Protein AF-W4V735-F1 (afdb_monomer)

Organism: NCBI:txid1294263

Mean predicted aligned error: 8.83 Å

InterPro domains:
  IPR001712 Type III secretion system FHIPEP [PF00771] (1-129)
  IPR001712 Type III secretion system FHIPEP [PTHR30161] (1-129)
  IPR042193 FHIPEP, domain 3 [G3DSA:1.10.8.540] (41-129)
  IPR042194 FHIPEP, domain 1 [G3DSA:3.40.30.60] (1-40)

Structure (mmCIF, N/CA/C/O backbone):
data_AF-W4V735-F1
#
_entry.id   AF-W4V735-F1
#
loop_
_atom_site.group_PDB
_atom_site.id
_atom_site.type_symbol
_atom_site.label_atom_id
_atom_site.label_alt_id
_atom_site.label_comp_id
_atom_site.label_asym_id
_atom_site.label_entity_id
_atom_site.label_seq_id
_atom_site.pdbx_PDB_ins_code
_atom_site.Cartn_x
_atom_site.Cartn_y
_atom_site.Cartn_z
_atom_site.occupancy
_atom_site.B_iso_or_equiv
_atom_site.auth_seq_id
_atom_site.auth_comp_id
_atom_site.auth_asym_id
_atom_site.auth_atom_id
_atom_site.pdbx_PDB_model_num
ATOM 1 N N . MET A 1 1 ? 13.446 -6.698 -31.105 1.00 80.00 1 MET A N 1
ATOM 2 C CA . MET A 1 1 ? 14.603 -7.105 -31.932 1.00 80.00 1 MET A CA 1
ATOM 3 C C . MET A 1 1 ? 15.726 -6.134 -31.625 1.00 80.00 1 MET A C 1
ATOM 5 O O . MET A 1 1 ? 15.457 -4.941 -31.626 1.00 80.00 1 MET A O 1
ATOM 9 N N . TRP A 1 2 ? 16.923 -6.617 -31.297 1.00 85.75 2 TRP A N 1
ATOM 10 C CA . TRP A 1 2 ? 18.079 -5.736 -31.121 1.00 85.75 2 TRP A CA 1
ATOM 11 C C . TRP A 1 2 ? 18.584 -5.306 -32.495 1.00 85.75 2 TRP A C 1
ATOM 13 O O . TRP A 1 2 ? 18.748 -6.149 -33.375 1.00 85.75 2 TRP A O 1
ATOM 23 N N . ILE A 1 3 ? 18.783 -4.005 -32.671 1.00 86.00 3 ILE A N 1
ATOM 24 C CA . ILE A 1 3 ? 19.298 -3.403 -33.900 1.00 86.00 3 ILE A CA 1
ATOM 25 C C . ILE A 1 3 ? 20.571 -2.633 -33.567 1.00 86.00 3 ILE A C 1
ATOM 27 O O . ILE A 1 3 ? 20.740 -2.169 -32.437 1.00 86.00 3 ILE A O 1
ATOM 31 N N . THR A 1 4 ? 21.477 -2.512 -34.530 1.00 86.94 4 THR A N 1
ATOM 32 C CA . THR A 1 4 ? 22.657 -1.659 -34.355 1.00 86.94 4 THR A CA 1
ATOM 33 C C . THR A 1 4 ? 22.263 -0.187 -34.459 1.00 86.94 4 THR A C 1
ATOM 35 O O . THR A 1 4 ? 21.224 0.155 -35.022 1.00 86.94 4 THR A O 1
ATOM 38 N N . GLU A 1 5 ? 23.101 0.710 -33.943 1.00 82.94 5 GLU A N 1
ATOM 39 C CA . GLU A 1 5 ? 22.835 2.154 -33.985 1.00 82.94 5 GLU A CA 1
ATOM 40 C C . GLU A 1 5 ? 22.651 2.668 -35.424 1.00 82.94 5 GLU A C 1
ATOM 42 O O . GLU A 1 5 ? 21.720 3.417 -35.702 1.00 82.94 5 GLU A O 1
ATOM 47 N N . ALA A 1 6 ? 23.430 2.139 -36.373 1.00 89.25 6 ALA A N 1
ATOM 48 C CA . ALA A 1 6 ? 23.308 2.439 -37.803 1.00 89.25 6 ALA A CA 1
ATOM 49 C C . ALA A 1 6 ? 21.961 2.016 -38.431 1.00 89.25 6 ALA A C 1
ATOM 51 O O . ALA A 1 6 ? 21.631 2.436 -39.537 1.00 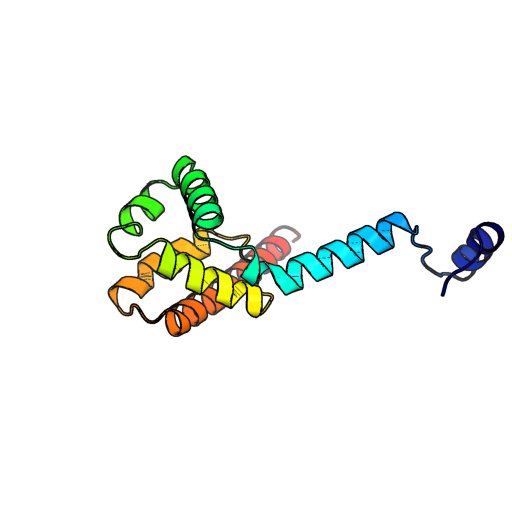89.25 6 ALA A O 1
ATOM 52 N N . GLN A 1 7 ? 21.189 1.155 -37.763 1.00 88.00 7 GLN A N 1
ATOM 53 C CA . GLN A 1 7 ? 19.877 0.695 -38.223 1.00 88.00 7 GLN A CA 1
ATOM 54 C C . GLN A 1 7 ? 18.718 1.492 -37.605 1.00 88.00 7 GLN A C 1
ATOM 56 O O . GLN A 1 7 ? 17.576 1.287 -38.023 1.00 88.00 7 GLN A O 1
ATOM 61 N N . ARG A 1 8 ? 18.992 2.393 -36.647 1.00 84.31 8 ARG A N 1
ATOM 62 C CA . ARG A 1 8 ? 17.981 3.189 -35.935 1.00 84.31 8 ARG A CA 1
ATOM 63 C C . ARG A 1 8 ? 17.139 4.027 -36.893 1.00 84.31 8 ARG A C 1
ATOM 65 O O . ARG A 1 8 ? 15.931 3.825 -36.940 1.00 84.31 8 ARG A O 1
ATOM 72 N N . ASP A 1 9 ? 17.768 4.873 -37.707 1.00 87.50 9 ASP A N 1
ATOM 73 C CA . ASP A 1 9 ? 17.062 5.794 -38.615 1.00 87.50 9 ASP A CA 1
ATOM 74 C C . ASP A 1 9 ? 16.158 5.039 -39.597 1.00 87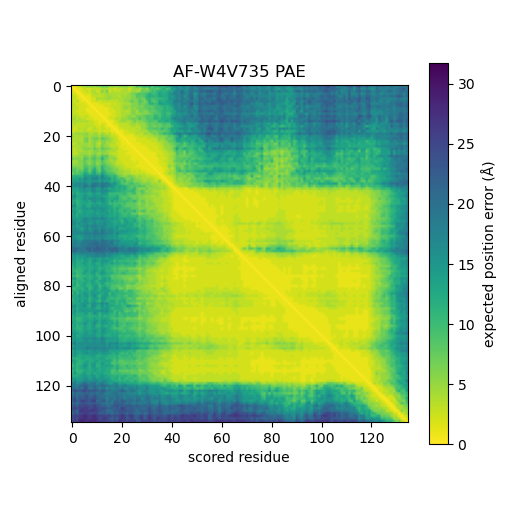.50 9 ASP A C 1
ATOM 76 O O . ASP A 1 9 ? 15.018 5.422 -39.855 1.00 87.50 9 ASP A O 1
ATOM 80 N N . LYS A 1 10 ? 16.641 3.895 -40.101 1.00 89.44 10 LYS A N 1
ATOM 81 C CA . LYS A 1 10 ? 15.861 3.021 -40.983 1.00 89.44 10 LYS A CA 1
ATOM 82 C C . LYS A 1 10 ? 14.667 2.400 -40.257 1.00 89.44 10 LYS A C 1
ATOM 84 O O . LYS A 1 10 ? 13.603 2.270 -40.854 1.00 89.44 10 LYS A O 1
ATOM 89 N N . ALA A 1 11 ? 14.830 1.992 -38.999 1.00 86.12 11 ALA A N 1
ATOM 90 C CA . ALA A 1 11 ? 13.742 1.437 -38.201 1.00 86.12 11 ALA A CA 1
ATOM 91 C C . ALA A 1 11 ? 12.676 2.499 -37.882 1.00 86.12 11 ALA A C 1
ATOM 93 O O . ALA A 1 11 ? 11.485 2.223 -38.022 1.00 86.12 11 ALA A O 1
ATOM 94 N N . GLU A 1 12 ? 13.090 3.720 -37.545 1.00 89.06 12 GLU A N 1
ATOM 95 C CA . GLU A 1 12 ? 12.180 4.842 -37.286 1.00 89.06 12 GLU A CA 1
ATOM 96 C C . GLU A 1 12 ? 11.428 5.264 -38.563 1.00 89.06 12 GLU A C 1
ATOM 98 O O . GLU A 1 12 ? 10.209 5.431 -38.526 1.00 89.06 12 GLU A O 1
ATOM 103 N N . MET A 1 13 ? 12.100 5.320 -39.723 1.00 88.94 13 MET A N 1
ATOM 104 C CA . MET A 1 13 ? 11.456 5.579 -41.024 1.00 88.94 13 MET A CA 1
ATOM 105 C C . MET A 1 13 ? 10.405 4.529 -41.410 1.00 88.94 13 MET A C 1
ATOM 107 O O . MET A 1 13 ? 9.445 4.845 -42.111 1.00 88.94 13 MET A O 1
ATOM 111 N N . LEU A 1 14 ? 10.579 3.281 -40.969 1.00 91.12 14 LEU A N 1
ATOM 112 C CA . LEU A 1 14 ? 9.613 2.197 -41.174 1.00 91.12 14 LEU A CA 1
ATOM 113 C C . LEU A 1 14 ? 8.469 2.214 -40.141 1.00 91.12 14 LEU A C 1
ATOM 115 O O . LEU A 1 14 ? 7.599 1.346 -40.185 1.00 91.12 14 LEU A O 1
ATOM 119 N N . GLY A 1 15 ? 8.452 3.194 -39.232 1.00 90.06 15 GLY A N 1
ATOM 120 C CA . GLY A 1 15 ? 7.410 3.381 -38.223 1.00 90.06 15 GLY A CA 1
ATOM 121 C C . GLY A 1 15 ? 7.611 2.574 -36.939 1.00 90.06 15 GLY A C 1
ATOM 122 O O . GLY A 1 15 ? 6.675 2.460 -36.148 1.00 90.06 15 GLY A O 1
ATOM 123 N N . TYR A 1 16 ? 8.796 1.999 -36.709 1.00 90.06 16 TYR A N 1
ATOM 124 C CA . TYR A 1 16 ? 9.092 1.292 -35.464 1.00 90.06 16 TYR A CA 1
ATOM 125 C C . TYR A 1 16 ? 9.533 2.254 -34.356 1.00 90.06 16 TYR A C 1
ATOM 127 O O . TYR A 1 16 ? 10.337 3.157 -34.578 1.00 90.06 16 TYR A O 1
ATOM 135 N N . THR A 1 17 ? 9.075 2.004 -33.128 1.00 87.44 17 THR A N 1
ATOM 136 C CA . THR A 1 17 ? 9.565 2.707 -31.935 1.00 87.44 17 THR A CA 1
ATOM 137 C C . THR A 1 17 ? 10.894 2.108 -31.485 1.00 87.44 17 THR A C 1
ATOM 139 O O . THR A 1 17 ? 10.941 0.961 -31.035 1.00 87.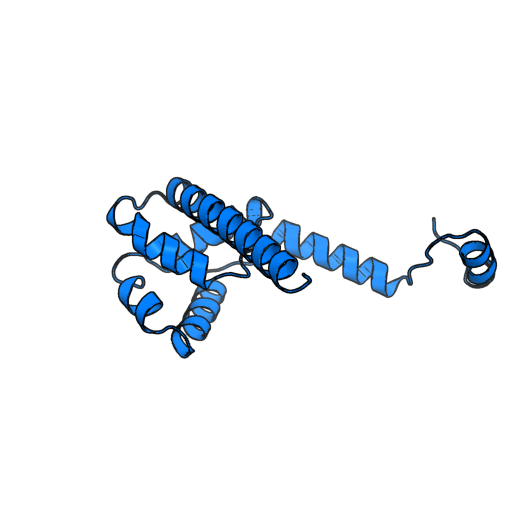44 17 THR A O 1
ATOM 142 N N . VAL A 1 18 ? 11.976 2.884 -31.571 1.00 87.81 18 VAL A N 1
ATOM 143 C CA . VAL A 1 18 ? 13.296 2.474 -31.078 1.00 87.81 18 VAL A CA 1
ATOM 144 C C . VAL A 1 18 ? 13.467 2.934 -29.633 1.00 87.81 18 VAL A C 1
ATOM 146 O O . VAL A 1 18 ? 13.502 4.129 -29.347 1.00 87.81 18 VAL A O 1
ATOM 149 N N . VAL A 1 19 ? 13.590 1.975 -28.718 1.00 85.56 19 VAL A N 1
ATOM 150 C CA . VAL A 1 19 ? 13.803 2.225 -27.285 1.00 85.56 19 VAL A CA 1
ATOM 151 C C . VAL A 1 19 ? 15.272 1.991 -26.951 1.00 85.56 19 VAL A C 1
ATOM 153 O O . VAL A 1 19 ? 15.873 1.024 -27.421 1.00 85.56 19 VAL A O 1
ATOM 156 N N . ASP A 1 20 ? 15.866 2.881 -26.162 1.00 88.06 20 ASP A N 1
ATOM 157 C CA . ASP A 1 20 ? 17.251 2.744 -25.729 1.00 88.06 20 ASP A CA 1
ATOM 158 C C . ASP A 1 20 ? 17.425 1.597 -24.707 1.00 88.06 20 ASP A C 1
ATOM 160 O O . ASP A 1 20 ? 16.505 1.289 -23.940 1.00 88.06 20 ASP A O 1
ATOM 164 N N . PRO A 1 21 ? 18.605 0.948 -24.668 1.00 84.00 21 PRO A N 1
ATOM 165 C CA . PRO A 1 21 ? 18.851 -0.167 -23.755 1.00 84.00 21 PRO A CA 1
ATOM 166 C C . PRO A 1 21 ? 18.632 0.182 -22.264 1.00 84.00 21 PRO A C 1
ATOM 168 O O . PRO A 1 21 ? 18.011 -0.628 -21.571 1.00 84.00 21 PRO A O 1
ATOM 171 N N . PRO A 1 22 ? 19.058 1.359 -21.750 1.00 86.56 22 PRO A N 1
ATOM 172 C CA . PRO A 1 22 ? 18.754 1.776 -20.377 1.00 86.56 22 PRO A CA 1
ATOM 173 C C . PRO A 1 22 ? 17.255 1.839 -20.060 1.00 86.56 22 PRO A C 1
ATOM 175 O O . PRO A 1 22 ? 16.835 1.309 -19.031 1.00 86.56 22 PRO A O 1
ATOM 178 N N . SER A 1 23 ? 16.433 2.407 -20.944 1.00 85.44 23 SER A N 1
ATOM 179 C CA . SER A 1 23 ? 14.971 2.443 -20.786 1.00 85.44 23 SER A CA 1
ATOM 180 C C . SER A 1 23 ? 14.342 1.050 -20.728 1.00 85.44 23 SER A C 1
ATOM 182 O O . SER A 1 23 ? 13.420 0.817 -19.940 1.00 85.44 23 SER A O 1
ATOM 184 N N . ILE A 1 24 ? 14.855 0.096 -21.513 1.00 86.75 24 ILE A N 1
ATOM 185 C CA . ILE A 1 24 ? 14.405 -1.304 -21.465 1.00 86.75 24 ILE A CA 1
ATOM 186 C C . ILE A 1 24 ? 14.739 -1.921 -20.101 1.00 86.75 24 ILE A C 1
ATOM 188 O O . ILE A 1 24 ? 13.868 -2.533 -19.481 1.00 86.75 24 ILE A O 1
ATOM 192 N N . ILE A 1 25 ? 15.967 -1.723 -19.607 1.00 84.75 25 ILE A N 1
ATOM 193 C CA . ILE A 1 25 ? 16.396 -2.217 -18.289 1.00 84.75 25 ILE A CA 1
ATOM 194 C C . ILE A 1 25 ? 15.546 -1.591 -17.177 1.00 84.75 25 ILE A C 1
ATOM 196 O O . ILE A 1 25 ? 15.058 -2.311 -16.311 1.00 84.75 25 ILE A O 1
ATOM 200 N N . ALA A 1 26 ? 15.314 -0.277 -17.214 1.00 81.44 26 ALA A N 1
ATOM 201 C CA . ALA A 1 26 ? 14.500 0.427 -16.224 1.00 81.44 26 ALA A CA 1
ATOM 202 C C . ALA A 1 26 ? 13.043 -0.063 -16.214 1.00 81.44 26 ALA A C 1
ATOM 204 O O . ALA A 1 26 ? 12.461 -0.276 -15.147 1.00 81.44 26 ALA A O 1
ATOM 205 N N . THR A 1 27 ? 12.466 -0.292 -17.396 1.00 85.25 27 THR A N 1
ATOM 206 C CA . THR A 1 27 ? 11.111 -0.844 -17.530 1.00 85.25 27 THR A CA 1
ATOM 207 C C . THR A 1 27 ? 11.052 -2.260 -16.967 1.00 85.25 27 THR A C 1
ATOM 209 O O . THR A 1 27 ? 10.179 -2.561 -16.159 1.00 85.25 27 THR A O 1
ATOM 212 N N . HIS A 1 28 ? 12.013 -3.116 -17.321 1.00 82.25 28 HIS A N 1
ATOM 213 C CA . HIS A 1 28 ? 12.061 -4.483 -16.810 1.00 82.25 28 HIS A CA 1
ATOM 214 C C . HIS A 1 28 ? 12.237 -4.523 -15.288 1.00 82.25 28 HIS A C 1
A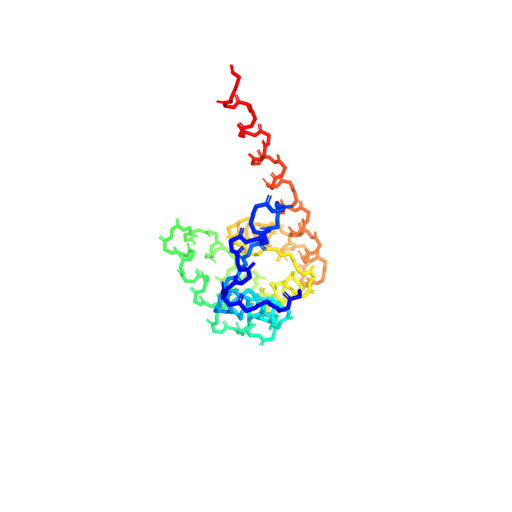TOM 216 O O . HIS A 1 28 ? 11.503 -5.229 -14.603 1.00 82.25 28 HIS A O 1
ATOM 222 N N . LEU A 1 29 ? 13.144 -3.709 -14.745 1.00 75.69 29 LEU A N 1
ATOM 223 C CA . LEU A 1 29 ? 13.351 -3.586 -13.305 1.00 75.69 29 LEU A CA 1
ATOM 224 C C . LEU A 1 29 ? 12.080 -3.118 -12.590 1.00 75.69 29 LEU A C 1
ATOM 226 O O . LEU A 1 29 ? 11.736 -3.648 -11.539 1.00 75.69 29 LEU A O 1
ATOM 230 N N . THR A 1 30 ? 11.354 -2.162 -13.171 1.00 81.81 30 THR A N 1
ATOM 231 C CA . THR A 1 30 ? 10.075 -1.693 -12.626 1.00 81.81 30 THR A CA 1
ATOM 232 C C . THR A 1 30 ? 9.051 -2.825 -12.547 1.00 81.81 30 THR A C 1
ATOM 234 O O . THR A 1 30 ? 8.369 -2.959 -11.533 1.00 81.81 30 THR A O 1
ATOM 237 N N . GLU A 1 31 ? 8.949 -3.656 -13.585 1.00 81.31 31 GLU A N 1
ATOM 238 C CA . GLU A 1 31 ? 8.034 -4.803 -13.586 1.00 81.31 31 GLU A CA 1
ATOM 239 C C . GLU A 1 31 ? 8.454 -5.885 -12.581 1.00 81.31 31 GLU A C 1
ATOM 241 O O . GLU A 1 31 ? 7.600 -6.411 -11.870 1.00 81.31 31 GLU A O 1
ATOM 246 N N . VAL A 1 32 ? 9.756 -6.152 -12.430 1.00 80.00 32 VAL A N 1
ATOM 247 C CA . VAL A 1 32 ? 10.273 -7.059 -11.388 1.00 80.00 32 VAL A CA 1
ATOM 248 C C . VAL A 1 32 ? 9.940 -6.525 -9.991 1.00 80.00 32 VAL A C 1
ATOM 250 O O . VAL A 1 32 ? 9.407 -7.258 -9.162 1.00 80.00 32 VAL A O 1
ATOM 253 N N . ILE A 1 33 ? 10.174 -5.235 -9.727 1.00 76.94 33 ILE A N 1
ATOM 254 C CA . ILE A 1 33 ? 9.832 -4.613 -8.440 1.00 76.94 33 ILE A CA 1
ATOM 255 C C . ILE A 1 33 ? 8.331 -4.722 -8.168 1.00 76.94 33 ILE A C 1
ATOM 257 O O . ILE A 1 33 ? 7.949 -5.049 -7.051 1.00 76.94 33 ILE A O 1
ATOM 261 N N . LYS A 1 34 ? 7.469 -4.486 -9.165 1.00 75.50 34 LYS A N 1
ATOM 262 C CA . LYS A 1 34 ? 6.014 -4.648 -9.007 1.00 75.50 34 LYS A CA 1
ATOM 263 C C . LYS A 1 34 ? 5.632 -6.089 -8.681 1.00 75.50 34 LYS A C 1
ATOM 265 O O . LYS A 1 34 ? 4.829 -6.296 -7.777 1.00 75.50 34 LYS A O 1
ATOM 270 N N . ALA A 1 35 ? 6.223 -7.065 -9.370 1.00 75.44 35 ALA A N 1
ATOM 271 C CA . ALA A 1 35 ? 5.955 -8.482 -9.136 1.00 75.44 35 ALA A CA 1
ATOM 272 C C . ALA A 1 35 ? 6.310 -8.908 -7.698 1.00 75.44 35 ALA A C 1
ATOM 274 O O . ALA A 1 35 ? 5.573 -9.670 -7.073 1.00 75.44 35 ALA A O 1
ATOM 275 N N . HIS A 1 36 ? 7.385 -8.343 -7.143 1.00 79.31 36 HIS A N 1
ATOM 276 C CA . HIS A 1 36 ? 7.866 -8.636 -5.789 1.00 79.31 36 HIS A CA 1
ATOM 277 C C . HIS A 1 36 ? 7.473 -7.582 -4.744 1.00 79.31 36 HIS A C 1
ATOM 279 O O . HIS A 1 36 ? 7.888 -7.666 -3.591 1.00 79.31 36 HIS A O 1
ATOM 285 N N . ALA A 1 37 ? 6.640 -6.598 -5.099 1.00 74.75 37 ALA A N 1
ATOM 286 C CA . ALA A 1 37 ? 6.307 -5.488 -4.206 1.00 74.75 37 ALA A CA 1
ATOM 287 C C . ALA A 1 37 ? 5.694 -5.988 -2.893 1.00 74.75 37 ALA A C 1
ATOM 289 O O . ALA A 1 37 ? 6.041 -5.500 -1.823 1.00 74.75 37 ALA A O 1
ATOM 290 N N . HIS A 1 38 ? 4.847 -7.016 -2.963 1.00 75.38 38 HIS A N 1
ATOM 291 C CA . HIS A 1 38 ? 4.220 -7.634 -1.797 1.00 75.38 38 HIS A CA 1
ATOM 292 C C . HIS A 1 38 ? 5.225 -8.254 -0.801 1.00 75.38 38 HIS A C 1
ATOM 294 O O . HIS A 1 38 ? 4.937 -8.293 0.392 1.00 75.38 38 HIS A O 1
ATOM 300 N N . GLU A 1 39 ? 6.407 -8.681 -1.259 1.00 75.88 39 GLU A N 1
ATOM 301 C CA . GLU A 1 39 ? 7.495 -9.210 -0.417 1.00 75.88 39 GLU A CA 1
ATOM 302 C C . GLU A 1 39 ? 8.348 -8.085 0.185 1.00 75.88 39 GLU A C 1
ATOM 304 O O . GLU A 1 39 ? 8.866 -8.213 1.291 1.00 75.88 39 GLU A O 1
ATOM 309 N N . LEU A 1 40 ? 8.455 -6.961 -0.528 1.00 77.06 40 LEU A N 1
ATOM 310 C CA . LEU A 1 40 ? 9.185 -5.766 -0.099 1.00 77.06 40 LEU A CA 1
ATOM 311 C C . LEU A 1 40 ? 8.372 -4.875 0.854 1.00 77.06 40 LEU A C 1
ATOM 313 O O . LEU A 1 40 ? 8.918 -3.945 1.443 1.00 77.06 40 LEU A O 1
ATOM 317 N N . THR A 1 41 ? 7.068 -5.133 1.003 1.00 79.75 41 THR A N 1
ATOM 318 C CA . THR A 1 41 ? 6.180 -4.312 1.837 1.00 79.75 41 THR A CA 1
ATOM 319 C C . THR A 1 41 ? 6.128 -4.857 3.262 1.00 79.75 41 THR A C 1
ATOM 321 O O . THR A 1 41 ? 5.220 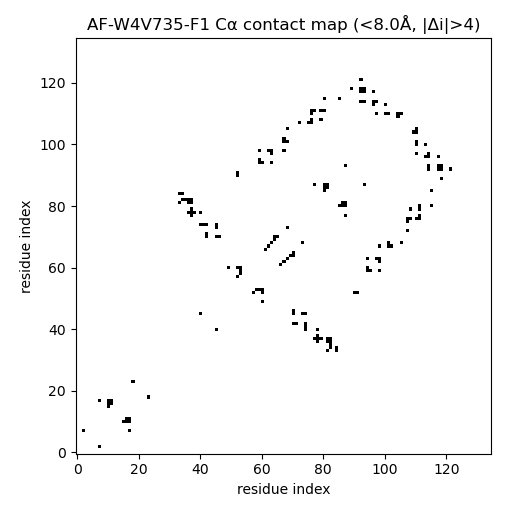-5.607 3.633 1.00 79.75 41 THR A O 1
ATOM 324 N N . GLY A 1 42 ? 7.120 -4.491 4.070 1.00 89.94 42 GLY A N 1
ATOM 325 C CA . GLY A 1 42 ? 7.185 -4.830 5.486 1.00 89.94 42 GLY A CA 1
ATOM 326 C C . GLY A 1 42 ? 6.374 -3.882 6.373 1.00 89.94 42 GLY A C 1
ATOM 327 O O . GLY A 1 42 ? 5.773 -2.900 5.937 1.00 89.94 42 GLY A O 1
ATOM 328 N N . ARG A 1 43 ? 6.345 -4.181 7.677 1.00 92.12 43 ARG A N 1
ATOM 329 C CA . ARG A 1 43 ? 5.629 -3.352 8.665 1.00 92.12 43 ARG A CA 1
ATOM 330 C C . ARG A 1 43 ? 6.227 -1.949 8.789 1.00 92.12 43 ARG A C 1
ATOM 332 O O . ARG A 1 43 ? 5.483 -1.009 9.041 1.00 92.12 43 ARG A O 1
ATOM 339 N N . GLN A 1 44 ? 7.540 -1.808 8.603 1.00 91.81 44 GLN A N 1
ATOM 340 C CA . GLN A 1 44 ? 8.233 -0.523 8.709 1.00 91.81 44 GLN A CA 1
ATOM 341 C C . GLN A 1 44 ? 7.860 0.414 7.555 1.00 91.81 44 GLN A C 1
ATOM 343 O O . GLN A 1 44 ? 7.639 1.609 7.757 1.00 91.81 44 GLN A O 1
ATOM 348 N N . GLU A 1 45 ? 7.738 -0.134 6.348 1.00 91.12 45 GLU A N 1
ATOM 349 C CA . GLU A 1 45 ? 7.300 0.593 5.162 1.00 91.12 45 GLU A CA 1
ATOM 350 C C . GLU A 1 45 ? 5.856 1.070 5.344 1.00 91.12 45 GLU A C 1
ATOM 352 O O . GLU A 1 45 ? 5.560 2.239 5.098 1.00 91.12 45 GLU A O 1
ATOM 357 N N . ILE A 1 46 ? 4.974 0.203 5.858 1.00 94.00 46 ILE A N 1
ATOM 358 C CA . ILE A 1 46 ? 3.585 0.572 6.164 1.00 94.00 46 ILE A CA 1
ATOM 359 C C . ILE A 1 46 ? 3.502 1.631 7.260 1.00 94.00 46 ILE A C 1
ATOM 361 O O . ILE A 1 46 ? 2.757 2.594 7.098 1.00 94.00 46 ILE A O 1
ATOM 365 N N . GLN A 1 47 ? 4.291 1.510 8.329 1.00 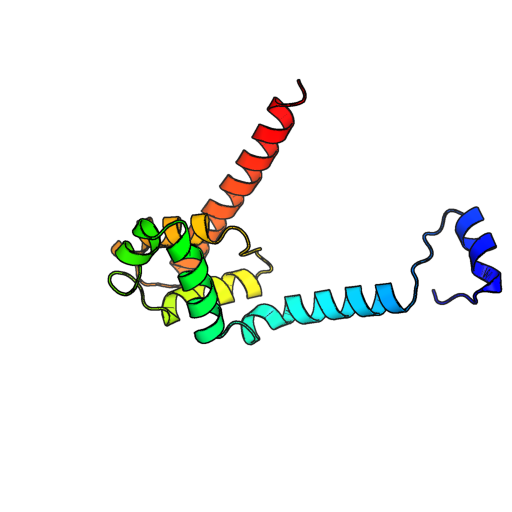93.81 47 GLN A N 1
ATOM 366 C CA . GLN A 1 47 ? 4.368 2.537 9.369 1.00 93.81 47 GLN A CA 1
ATOM 367 C C . GLN A 1 47 ? 4.768 3.889 8.767 1.00 93.81 47 GLN A C 1
ATOM 369 O O . GLN A 1 47 ? 4.077 4.880 8.968 1.00 93.81 47 GLN A O 1
ATOM 374 N N . THR A 1 48 ? 5.812 3.906 7.935 1.00 94.56 48 THR A N 1
ATOM 375 C CA . THR A 1 48 ? 6.291 5.125 7.264 1.00 94.56 48 THR A CA 1
ATOM 376 C C . THR A 1 48 ? 5.216 5.748 6.368 1.00 94.56 48 THR A C 1
ATOM 378 O O . THR A 1 48 ? 5.099 6.970 6.283 1.00 94.56 48 THR A O 1
ATOM 381 N N . ILE A 1 49 ? 4.428 4.923 5.674 1.00 92.44 49 ILE A N 1
ATOM 382 C CA . ILE A 1 49 ? 3.306 5.392 4.853 1.00 92.44 49 ILE A CA 1
ATOM 383 C C . ILE A 1 49 ? 2.213 5.998 5.740 1.00 92.44 49 ILE A C 1
ATOM 385 O O . ILE A 1 49 ? 1.742 7.095 5.448 1.00 92.44 49 ILE A O 1
ATOM 389 N N . ILE A 1 50 ? 1.829 5.318 6.820 1.00 94.19 50 ILE A N 1
ATOM 390 C CA . ILE A 1 50 ? 0.790 5.784 7.747 1.00 94.19 50 ILE A CA 1
ATOM 391 C C . ILE A 1 50 ? 1.205 7.088 8.430 1.00 94.19 50 ILE A C 1
ATOM 393 O O . ILE A 1 50 ? 0.390 8.004 8.511 1.00 94.19 50 ILE A O 1
ATOM 397 N N . ASP A 1 51 ? 2.465 7.219 8.843 1.00 94.81 51 ASP A N 1
ATOM 398 C CA . ASP A 1 51 ? 2.987 8.442 9.460 1.00 94.81 51 ASP A CA 1
ATOM 399 C C . ASP A 1 51 ? 2.877 9.637 8.501 1.00 94.81 51 ASP A C 1
ATOM 401 O O . ASP A 1 51 ? 2.384 10.697 8.884 1.00 94.81 51 ASP A O 1
ATOM 405 N N . LYS A 1 52 ? 3.211 9.445 7.218 1.00 94.50 52 LYS A N 1
ATOM 406 C CA . LYS A 1 52 ? 3.026 10.476 6.180 1.00 94.50 52 LYS A CA 1
ATOM 407 C C . LYS A 1 52 ? 1.560 10.827 5.938 1.00 94.50 52 LYS A C 1
ATOM 409 O O . LYS A 1 52 ? 1.234 11.980 5.658 1.00 94.50 52 LYS A O 1
ATOM 414 N N . VAL A 1 53 ? 0.659 9.847 6.009 1.00 94.69 53 VAL A N 1
ATOM 415 C CA . VAL A 1 53 ? -0.783 10.120 5.914 1.00 94.69 53 VAL A CA 1
ATOM 416 C C . VAL A 1 53 ? -1.242 10.921 7.126 1.00 94.69 53 VAL A C 1
ATOM 418 O O . VAL A 1 53 ? -1.996 11.876 6.957 1.00 94.69 53 VAL A O 1
ATOM 421 N N . LYS A 1 54 ? -0.748 10.590 8.324 1.00 94.69 54 LYS A N 1
ATOM 422 C CA . LYS A 1 54 ? -1.096 11.262 9.577 1.00 94.69 54 LYS A CA 1
ATOM 423 C C . LYS A 1 54 ? -0.777 12.758 9.551 1.00 94.69 54 LYS A C 1
ATOM 425 O O . LYS A 1 54 ? -1.535 13.530 10.125 1.00 94.69 54 LYS A O 1
ATOM 430 N N . GLU A 1 55 ? 0.282 13.176 8.857 1.00 95.88 55 GLU A N 1
ATOM 431 C CA . GLU A 1 55 ? 0.624 14.598 8.688 1.00 95.88 55 GLU A CA 1
ATOM 432 C C . GLU A 1 55 ? -0.519 15.420 8.066 1.00 95.88 55 GLU A C 1
ATOM 434 O O . GLU A 1 55 ? -0.711 16.578 8.429 1.00 95.88 55 GLU A O 1
ATOM 439 N N . ASN A 1 56 ? -1.295 14.823 7.153 1.00 94.69 56 ASN A N 1
ATOM 440 C CA . ASN A 1 56 ? -2.354 15.511 6.405 1.00 94.69 56 ASN A CA 1
ATOM 441 C C . ASN A 1 56 ? -3.772 15.089 6.830 1.00 94.69 56 ASN A C 1
ATOM 443 O O . ASN A 1 56 ? -4.709 15.878 6.734 1.00 94.69 56 ASN A O 1
ATOM 447 N N . TYR A 1 57 ? -3.930 13.850 7.299 1.00 94.00 57 TYR A N 1
ATOM 448 C CA . TYR A 1 57 ? -5.205 13.225 7.655 1.00 94.00 57 TYR A CA 1
ATOM 449 C C . TYR A 1 57 ? -5.121 12.531 9.028 1.00 94.00 57 TYR A C 1
ATOM 451 O O . TYR A 1 57 ? -5.332 11.318 9.127 1.00 94.00 57 TYR A O 1
ATOM 459 N N . PRO A 1 58 ? -4.806 13.268 10.111 1.00 94.50 58 PRO A N 1
ATOM 460 C CA . PRO A 1 58 ? -4.553 12.667 11.419 1.00 94.50 58 PRO A CA 1
ATOM 461 C C . PRO A 1 58 ? -5.772 11.936 11.991 1.00 94.50 58 PRO A C 1
ATOM 463 O O . PRO A 1 58 ? -5.608 10.872 12.579 1.00 94.50 58 PRO A O 1
ATOM 466 N N . ALA A 1 59 ? -6.983 12.457 11.762 1.00 93.25 59 ALA A N 1
ATOM 467 C CA . ALA A 1 59 ? -8.221 11.870 12.276 1.00 93.25 59 ALA A CA 1
ATOM 468 C C . ALA A 1 59 ? -8.427 10.419 11.804 1.00 93.25 59 ALA A C 1
ATOM 470 O O . ALA A 1 59 ? -8.672 9.540 12.622 1.00 93.25 59 ALA A O 1
ATOM 471 N N . ILE A 1 60 ? -8.221 10.151 10.507 1.00 91.62 60 ILE A N 1
ATOM 472 C CA . ILE A 1 60 ? -8.373 8.808 9.918 1.00 91.62 60 ILE A CA 1
ATOM 473 C C . ILE A 1 60 ? -7.401 7.823 10.580 1.00 91.62 60 ILE A C 1
ATOM 475 O O . ILE A 1 60 ? -7.765 6.703 10.935 1.00 91.62 60 ILE A O 1
ATOM 479 N N . VAL A 1 61 ? -6.149 8.249 10.770 1.00 93.50 61 VAL A N 1
ATOM 480 C CA . VAL A 1 61 ? -5.105 7.395 11.347 1.00 93.50 61 VAL A CA 1
ATOM 481 C C . VAL A 1 61 ? -5.365 7.117 12.827 1.00 93.50 61 VAL A C 1
ATOM 483 O O . VAL A 1 61 ? -5.202 5.981 13.258 1.00 93.50 61 VAL A O 1
ATOM 486 N N . GLU A 1 62 ? -5.773 8.117 13.608 1.00 91.88 62 GLU A N 1
ATOM 487 C CA . GLU A 1 62 ? -5.977 7.991 15.062 1.00 91.88 62 GLU A CA 1
ATOM 488 C C . GLU A 1 62 ? -7.261 7.252 15.462 1.00 91.88 62 GLU A C 1
ATOM 490 O O . GLU A 1 62 ? -7.377 6.761 16.597 1.00 91.88 62 GLU A O 1
ATOM 495 N N . GLU A 1 63 ? -8.233 7.187 14.556 1.00 89.69 63 GLU A N 1
ATOM 496 C CA . GLU A 1 63 ? -9.421 6.349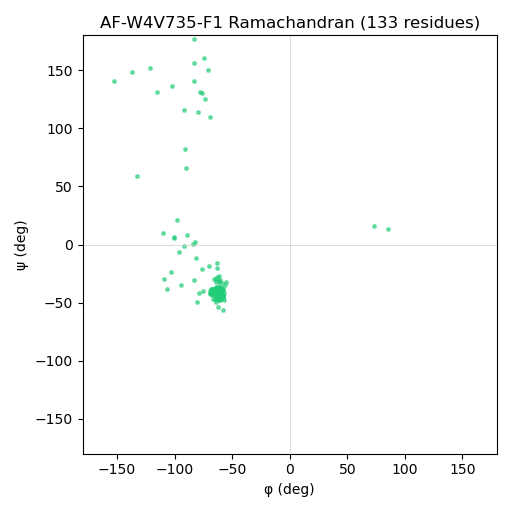 14.705 1.00 89.69 63 GLU A CA 1
ATOM 497 C C . GLU A 1 63 ? -9.114 4.888 14.370 1.00 89.69 63 GLU A C 1
ATOM 499 O O . GLU A 1 63 ? -9.516 3.998 15.117 1.00 89.69 63 GLU A O 1
ATOM 504 N N . LEU A 1 64 ? -8.334 4.636 13.315 1.00 91.06 64 LEU A N 1
ATOM 505 C CA . LEU A 1 64 ? -8.030 3.284 12.849 1.00 91.06 64 LEU A CA 1
ATOM 506 C C . LEU A 1 64 ? -6.914 2.600 13.657 1.00 91.06 64 LEU A C 1
ATOM 508 O O . LEU A 1 64 ? -7.075 1.464 14.107 1.00 91.06 64 LEU A O 1
ATOM 512 N N . VAL A 1 65 ? -5.777 3.275 13.856 1.00 89.44 65 VAL A N 1
ATOM 513 C CA . VAL A 1 65 ? -4.545 2.687 14.407 1.00 89.44 65 VAL A CA 1
ATOM 514 C C . VAL A 1 65 ? -4.191 3.308 15.762 1.00 89.44 65 VAL A C 1
ATOM 516 O O . VAL A 1 65 ? -4.122 4.531 15.880 1.00 89.44 65 VAL A O 1
ATOM 519 N N . PRO A 1 66 ? -3.886 2.504 16.801 1.00 81.44 66 PRO A N 1
ATOM 520 C CA . PRO A 1 66 ? -3.939 1.036 16.875 1.00 81.44 66 PRO A CA 1
ATOM 521 C C . PRO A 1 66 ? -5.304 0.494 17.342 1.00 81.44 66 PRO A C 1
ATOM 523 O O . PRO A 1 66 ? -5.408 -0.680 17.684 1.00 81.44 66 PRO A O 1
ATOM 526 N N . LYS A 1 67 ? -6.323 1.354 17.464 1.00 83.75 67 LYS A N 1
ATOM 527 C CA . LYS A 1 67 ? -7.566 1.050 18.192 1.00 83.75 67 LYS A CA 1
ATOM 528 C C . LYS A 1 67 ? -8.413 -0.029 17.527 1.00 83.75 67 LYS A C 1
ATOM 530 O O . LYS A 1 67 ? -8.982 -0.858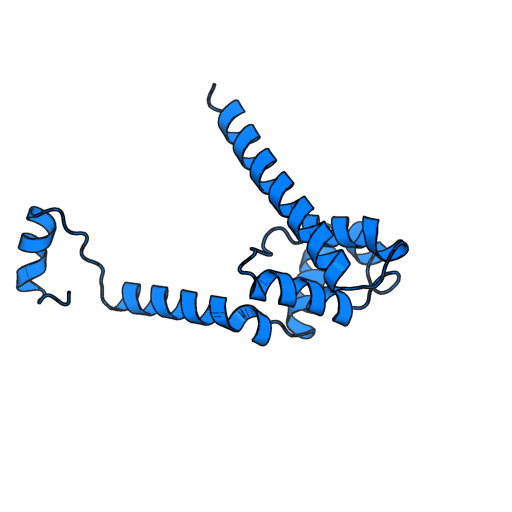 18.228 1.00 83.75 67 LYS A O 1
ATOM 535 N N . VAL A 1 68 ? -8.522 0.026 16.203 1.00 90.69 68 VAL A N 1
ATOM 536 C CA . VAL A 1 68 ? -9.385 -0.858 15.411 1.00 90.69 68 VAL A CA 1
ATOM 537 C C . VAL A 1 68 ? -8.543 -1.882 14.659 1.00 90.69 68 VAL A C 1
ATOM 539 O O . VAL A 1 68 ? -8.930 -3.040 14.569 1.00 90.69 68 VAL A O 1
ATOM 542 N N . MET A 1 69 ? -7.376 -1.479 14.153 1.00 94.25 69 MET A N 1
ATOM 543 C CA . MET A 1 69 ? -6.467 -2.371 13.441 1.00 94.25 69 MET A CA 1
ATOM 544 C C . MET A 1 69 ? -5.014 -2.159 13.850 1.00 94.25 69 MET A C 1
ATOM 546 O O . MET A 1 69 ? -4.552 -1.050 14.134 1.00 94.25 69 MET A O 1
ATOM 550 N N . THR A 1 70 ? -4.262 -3.249 13.804 1.00 94.38 70 THR A N 1
ATOM 551 C CA . THR A 1 70 ? -2.810 -3.256 13.934 1.00 94.38 70 THR A CA 1
ATOM 552 C C . THR A 1 70 ? -2.134 -2.942 12.598 1.00 94.38 70 THR A C 1
ATOM 554 O O . THR A 1 70 ? -2.653 -3.225 11.516 1.00 94.38 70 THR A O 1
ATOM 557 N N . ILE A 1 71 ? -0.894 -2.445 12.662 1.00 94.56 71 ILE A N 1
ATOM 558 C CA . ILE A 1 71 ? -0.036 -2.265 11.476 1.00 94.56 71 ILE A CA 1
ATOM 559 C C . ILE A 1 71 ? 0.135 -3.580 10.698 1.00 94.56 71 ILE A C 1
ATOM 561 O O . ILE A 1 71 ? 0.254 -3.563 9.476 1.00 94.56 71 ILE A O 1
ATOM 565 N N . GLY A 1 72 ? 0.136 -4.725 11.389 1.00 93.62 72 GLY A N 1
ATOM 566 C CA . GLY A 1 72 ? 0.262 -6.040 10.760 1.00 93.62 72 GLY A CA 1
ATOM 567 C C . GLY A 1 72 ? -0.939 -6.408 9.887 1.00 93.62 72 GLY A C 1
ATOM 568 O O . GLY A 1 72 ? -0.747 -6.908 8.783 1.00 93.62 72 GLY A O 1
ATOM 569 N N . GLU A 1 73 ? -2.159 -6.130 10.344 1.00 94.31 73 GLU A N 1
ATOM 570 C CA . GLU A 1 73 ? -3.376 -6.385 9.559 1.00 94.31 73 GLU A CA 1
ATOM 571 C C . GLU A 1 73 ? -3.450 -5.460 8.341 1.00 94.31 73 GLU A C 1
ATOM 573 O O . GLU A 1 73 ? -3.715 -5.921 7.232 1.00 94.31 73 GLU A O 1
ATOM 578 N N . ILE A 1 74 ? -3.121 -4.176 8.517 1.00 95.44 74 ILE A N 1
ATOM 579 C CA . ILE A 1 74 ? -3.060 -3.215 7.405 1.00 95.44 74 ILE A CA 1
ATOM 580 C C . ILE A 1 74 ? -2.000 -3.644 6.383 1.00 95.44 74 ILE A C 1
ATOM 582 O O . ILE A 1 74 ? -2.257 -3.640 5.178 1.00 95.44 74 ILE A O 1
ATOM 586 N N . GLN A 1 75 ? -0.824 -4.074 6.850 1.00 95.31 75 GLN A N 1
ATOM 587 C CA . GLN A 1 75 ? 0.228 -4.604 5.985 1.00 95.31 75 GLN A CA 1
ATOM 588 C C . GLN A 1 75 ? -0.245 -5.827 5.203 1.00 95.31 75 GLN A C 1
ATOM 590 O O . GLN A 1 75 ? 0.043 -5.920 4.012 1.00 95.31 75 GLN A O 1
ATOM 595 N N . LYS A 1 76 ? -1.003 -6.730 5.831 1.00 94.88 76 LYS A N 1
ATOM 596 C CA . LYS A 1 76 ? -1.532 -7.917 5.160 1.00 94.88 76 LYS A CA 1
ATOM 597 C C . LYS A 1 76 ? -2.500 -7.553 4.034 1.00 94.88 76 LYS A C 1
ATOM 599 O O . LYS A 1 76 ? -2.343 -8.063 2.928 1.00 94.88 76 LYS A O 1
ATOM 604 N N . VAL A 1 77 ? -3.429 -6.629 4.286 1.00 96.38 77 VAL A N 1
ATOM 605 C CA . VAL A 1 77 ? -4.367 -6.130 3.266 1.00 96.38 77 VAL A CA 1
ATOM 606 C C . VAL A 1 77 ? -3.615 -5.478 2.100 1.00 96.38 77 VAL A C 1
ATOM 608 O O . VAL A 1 77 ? -3.870 -5.791 0.939 1.00 96.38 77 VAL A O 1
ATOM 611 N N . ILE A 1 78 ? -2.640 -4.609 2.384 1.00 95.06 78 ILE A N 1
ATOM 612 C CA . ILE A 1 78 ? -1.841 -3.943 1.343 1.00 95.06 78 ILE A CA 1
ATOM 613 C C . ILE A 1 78 ? -1.021 -4.956 0.535 1.00 95.06 78 ILE A C 1
ATOM 615 O O . ILE A 1 78 ? -0.966 -4.862 -0.692 1.00 95.06 78 ILE A O 1
ATOM 619 N N . ALA A 1 79 ? -0.415 -5.944 1.195 1.00 93.56 79 ALA A N 1
ATOM 620 C CA . ALA A 1 79 ? 0.335 -7.000 0.525 1.00 93.56 79 ALA A CA 1
ATOM 621 C C . ALA A 1 79 ? -0.564 -7.846 -0.390 1.00 93.56 79 ALA A C 1
ATOM 623 O O . ALA A 1 79 ? -0.151 -8.164 -1.505 1.00 93.56 79 ALA A O 1
ATOM 624 N N . ASN A 1 80 ? -1.793 -8.160 0.036 1.00 94.31 80 ASN A N 1
ATOM 625 C CA . ASN A 1 80 ? -2.773 -8.862 -0.794 1.00 94.31 80 ASN A CA 1
ATOM 626 C C . ASN A 1 80 ? -3.121 -8.051 -2.057 1.00 94.31 80 ASN A C 1
ATOM 628 O O . ASN A 1 80 ? -3.029 -8.575 -3.165 1.00 94.31 80 ASN A O 1
ATOM 632 N N . LEU A 1 81 ? -3.413 -6.751 -1.915 1.00 93.12 81 LEU A N 1
ATOM 633 C CA . LEU A 1 81 ? -3.685 -5.864 -3.055 1.00 93.12 81 LEU A CA 1
ATOM 634 C C . LEU A 1 81 ? -2.509 -5.815 -4.041 1.00 93.12 81 LEU A C 1
ATOM 636 O O . LEU A 1 81 ? -2.702 -5.930 -5.250 1.00 93.12 81 LEU A O 1
ATOM 640 N N . LEU A 1 82 ? -1.281 -5.679 -3.534 1.00 90.81 82 LEU A N 1
ATOM 641 C CA . LEU A 1 82 ? -0.076 -5.653 -4.368 1.00 90.81 82 LEU A CA 1
ATOM 642 C C . LEU A 1 82 ? 0.169 -6.989 -5.072 1.00 90.81 82 LEU A C 1
ATOM 644 O O . LEU A 1 82 ? 0.562 -6.993 -6.238 1.00 90.81 82 LEU A O 1
ATOM 648 N N . LYS A 1 83 ? -0.102 -8.113 -4.400 1.00 89.31 83 LYS A N 1
ATOM 649 C CA . LYS A 1 83 ? -0.010 -9.458 -4.982 1.00 89.31 83 LYS A CA 1
ATOM 650 C C . LYS A 1 83 ? -0.977 -9.643 -6.157 1.00 89.31 83 LYS A C 1
ATOM 652 O O . LYS A 1 83 ? -0.651 -10.345 -7.109 1.00 89.31 83 LYS A O 1
ATOM 657 N N . GLU A 1 84 ? -2.130 -8.982 -6.119 1.00 87.19 84 GLU A N 1
ATOM 658 C CA . GLU A 1 84 ? -3.111 -8.945 -7.212 1.00 87.19 84 GLU A CA 1
ATOM 659 C C . GLU A 1 84 ? -2.807 -7.874 -8.280 1.00 87.19 84 GLU A C 1
ATOM 661 O O . GLU A 1 84 ? -3.554 -7.724 -9.247 1.00 87.19 84 GLU A O 1
ATOM 666 N N . GLY A 1 85 ? -1.723 -7.104 -8.129 1.00 84.38 85 GLY A N 1
ATOM 667 C CA . GLY A 1 85 ? -1.378 -6.005 -9.035 1.00 84.38 85 GLY A CA 1
ATOM 668 C C . GLY A 1 85 ? -2.267 -4.764 -8.880 1.00 84.38 85 GLY A C 1
ATOM 669 O O . GLY A 1 85 ? -2.269 -3.887 -9.749 1.00 84.38 85 GLY A O 1
ATOM 670 N N . VAL A 1 86 ? -3.022 -4.655 -7.782 1.00 89.06 86 VAL A N 1
ATOM 671 C CA . VAL A 1 86 ? -3.868 -3.496 -7.481 1.00 89.06 86 VAL A CA 1
ATOM 672 C C . VAL A 1 86 ? -3.007 -2.346 -6.954 1.00 89.06 86 VAL A C 1
ATOM 674 O O . VAL A 1 86 ? -2.178 -2.499 -6.059 1.00 89.06 86 VAL A O 1
ATOM 677 N N . SER A 1 87 ? -3.201 -1.149 -7.515 1.00 87.44 87 SER A N 1
ATOM 678 C CA . SER A 1 87 ? -2.437 0.036 -7.113 1.00 87.44 87 SER A CA 1
ATOM 679 C C . SER A 1 87 ? -2.886 0.556 -5.747 1.00 87.44 87 SER A C 1
ATOM 681 O O . SER A 1 87 ? -4.039 0.938 -5.579 1.00 87.44 87 SER A O 1
ATOM 683 N N . VAL A 1 88 ? -1.937 0.692 -4.817 1.00 90.88 88 VAL A N 1
ATOM 684 C CA . VAL A 1 88 ? -2.164 1.210 -3.451 1.00 90.88 88 VAL A CA 1
ATOM 685 C C . VAL A 1 88 ? -1.822 2.698 -3.290 1.00 90.88 88 VAL A C 1
ATOM 687 O O . VAL A 1 88 ? -1.572 3.183 -2.192 1.00 90.88 88 VAL A O 1
ATOM 690 N N . ARG A 1 89 ? -1.784 3.448 -4.400 1.00 89.38 89 ARG A N 1
ATOM 691 C CA . ARG A 1 89 ? -1.447 4.886 -4.393 1.00 89.38 89 ARG A CA 1
ATOM 692 C C . ARG A 1 89 ? -2.483 5.744 -3.670 1.00 89.38 89 ARG A C 1
ATOM 694 O O . ARG A 1 89 ? -2.132 6.793 -3.144 1.00 89.38 89 ARG A O 1
ATOM 701 N N . ASP A 1 90 ? -3.742 5.320 -3.681 1.00 92.06 90 ASP A N 1
ATOM 702 C CA . ASP A 1 90 ? -4.836 6.004 -2.992 1.00 92.06 90 ASP A CA 1
ATOM 703 C C . ASP A 1 90 ? -4.981 5.457 -1.566 1.00 92.06 90 ASP A C 1
ATOM 705 O O . ASP A 1 90 ? -5.942 4.769 -1.226 1.00 92.06 90 ASP A O 1
ATOM 709 N N . ILE A 1 91 ? -3.954 5.703 -0.748 1.00 93.88 91 ILE A N 1
ATOM 710 C CA . ILE A 1 91 ? -3.872 5.161 0.612 1.00 93.88 91 ILE A CA 1
ATOM 711 C C . ILE A 1 91 ? -4.983 5.699 1.520 1.00 93.88 91 ILE A C 1
ATOM 713 O O . ILE A 1 91 ? -5.436 4.992 2.411 1.00 93.88 91 ILE A O 1
ATOM 717 N N . VAL A 1 92 ? -5.465 6.918 1.266 1.00 93.88 92 VAL A N 1
ATOM 718 C CA . VAL A 1 92 ? -6.555 7.523 2.041 1.00 93.88 92 VAL A CA 1
ATOM 719 C C . VAL A 1 92 ? -7.834 6.712 1.857 1.00 93.88 92 VAL A C 1
ATOM 721 O O . VAL A 1 92 ? -8.398 6.262 2.848 1.00 93.88 92 VAL A O 1
ATOM 724 N N . THR A 1 93 ? -8.217 6.405 0.611 1.00 94.44 93 THR A N 1
ATOM 725 C CA . THR A 1 93 ? -9.389 5.555 0.333 1.00 94.44 93 THR A CA 1
ATOM 726 C C . THR A 1 93 ? -9.253 4.171 0.975 1.00 94.44 93 THR A C 1
ATOM 728 O O . THR A 1 93 ? -10.236 3.614 1.464 1.00 94.44 93 THR A O 1
ATOM 731 N N . ILE A 1 94 ? -8.039 3.605 0.990 1.00 95.94 94 ILE A N 1
ATOM 732 C CA . ILE A 1 94 ? -7.766 2.318 1.647 1.00 95.94 94 ILE A CA 1
ATOM 733 C C . ILE A 1 94 ? -8.047 2.423 3.149 1.00 95.94 94 ILE A C 1
ATOM 735 O O . ILE A 1 94 ? -8.819 1.624 3.668 1.00 95.94 94 ILE A O 1
ATOM 739 N N . LEU A 1 95 ? -7.456 3.403 3.838 1.00 95.62 95 LEU A N 1
ATOM 740 C CA . LEU A 1 95 ? -7.599 3.551 5.288 1.00 95.62 95 LEU A CA 1
ATOM 741 C C . LEU A 1 95 ? -9.032 3.914 5.704 1.00 95.62 95 LEU A C 1
ATOM 743 O O . LEU A 1 95 ? -9.510 3.367 6.689 1.00 95.62 95 LEU A O 1
ATOM 747 N N . GLU A 1 96 ? -9.735 4.758 4.943 1.00 94.94 96 GLU A N 1
ATOM 748 C CA . GLU A 1 96 ? -11.160 5.051 5.177 1.00 94.94 96 GLU A CA 1
ATOM 749 C C . GLU A 1 96 ? -12.008 3.782 5.070 1.00 94.94 96 GLU A C 1
ATOM 751 O O . GLU A 1 96 ? -12.777 3.460 5.970 1.00 94.94 96 GLU A O 1
ATOM 756 N N . THR A 1 97 ? -11.803 2.999 4.006 1.00 95.94 97 THR A N 1
ATOM 757 C CA . THR A 1 97 ? -12.536 1.738 3.832 1.00 95.94 97 THR A CA 1
ATOM 758 C C . THR A 1 97 ? -12.216 0.762 4.966 1.00 95.94 97 THR A C 1
ATOM 760 O O . THR A 1 97 ? -13.097 0.075 5.466 1.00 95.94 97 THR A O 1
ATOM 763 N N . LEU A 1 98 ? -10.966 0.695 5.420 1.00 96.50 98 LEU A N 1
ATOM 764 C CA . LEU A 1 98 ? -10.623 -0.137 6.570 1.00 96.50 98 LEU A CA 1
ATOM 765 C C . LEU A 1 98 ? -11.309 0.352 7.851 1.00 96.50 98 LEU A C 1
ATOM 767 O O . LEU A 1 98 ? -11.848 -0.473 8.579 1.00 96.50 98 LEU A O 1
ATOM 771 N N . ALA A 1 99 ? -11.360 1.660 8.102 1.00 94.38 99 ALA A N 1
ATOM 772 C CA . ALA A 1 99 ? -12.049 2.221 9.264 1.00 94.38 99 ALA A CA 1
ATOM 773 C C . ALA A 1 99 ? -13.557 1.914 9.271 1.00 94.38 99 ALA A C 1
ATOM 775 O O . ALA A 1 99 ? -14.104 1.608 10.329 1.00 94.38 99 ALA A O 1
ATOM 776 N N . ASP A 1 100 ? -14.203 1.910 8.103 1.00 94.19 100 ASP A N 1
ATOM 777 C CA . ASP A 1 100 ? -15.632 1.604 7.975 1.00 94.19 100 ASP A CA 1
ATOM 778 C C . ASP A 1 100 ? -15.957 0.127 8.260 1.00 94.19 100 ASP A C 1
ATOM 780 O O . ASP A 1 100 ? -16.964 -0.187 8.899 1.00 94.19 100 ASP A O 1
ATOM 784 N N . TYR A 1 101 ? -15.123 -0.801 7.773 1.00 95.56 101 TYR A N 1
ATOM 785 C CA . TYR A 1 101 ? -15.446 -2.235 7.778 1.00 95.56 101 TYR A CA 1
ATOM 786 C C . TYR A 1 101 ? -14.737 -3.040 8.875 1.00 95.56 101 TYR A C 1
ATOM 788 O O . TYR A 1 101 ? -15.266 -4.074 9.296 1.00 95.56 101 TYR A O 1
ATOM 796 N N . ALA A 1 102 ? -13.593 -2.580 9.388 1.00 93.88 102 ALA A N 1
ATOM 797 C CA . ALA A 1 102 ? -12.845 -3.283 10.431 1.00 93.88 102 ALA A CA 1
ATOM 798 C C . ALA A 1 102 ? -13.604 -3.475 11.761 1.00 93.88 102 ALA A C 1
ATOM 800 O O . ALA A 1 102 ? -13.433 -4.527 12.373 1.00 93.88 102 ALA A O 1
ATOM 801 N N . PRO A 1 103 ? -14.517 -2.576 12.193 1.00 93.00 103 PRO A N 1
ATOM 802 C CA . PRO A 1 103 ? -15.378 -2.846 13.349 1.00 93.00 103 PRO A CA 1
ATOM 803 C C . PRO A 1 103 ? -16.327 -4.040 13.155 1.00 93.00 103 PRO A C 1
ATOM 805 O O . PRO A 1 103 ? -16.841 -4.583 14.130 1.00 93.00 103 PRO A O 1
ATOM 808 N N . THR A 1 104 ? -16.590 -4.434 11.904 1.00 94.19 104 THR A N 1
ATOM 809 C CA . THR A 1 104 ? -17.490 -5.548 11.564 1.00 94.19 104 THR A CA 1
ATOM 810 C C . THR A 1 104 ? -16.730 -6.860 11.379 1.00 94.19 104 THR A C 1
ATOM 812 O O . THR A 1 104 ? -17.255 -7.928 11.692 1.00 94.19 104 THR A O 1
ATOM 815 N N . THR A 1 105 ? -15.507 -6.809 10.847 1.00 92.88 105 THR A N 1
ATOM 816 C CA . THR A 1 105 ? -14.683 -7.997 10.606 1.00 92.88 105 THR A CA 1
ATOM 817 C C . THR A 1 105 ? -13.194 -7.673 10.654 1.00 92.88 105 THR A C 1
ATOM 819 O O . THR A 1 105 ? -12.751 -6.671 10.104 1.00 92.88 105 THR A O 1
ATOM 822 N N . HIS A 1 106 ? -12.419 -8.581 11.245 1.00 90.50 106 HIS A N 1
ATOM 823 C CA . HIS A 1 106 ? -10.952 -8.554 11.231 1.00 90.50 106 HIS A CA 1
ATOM 824 C C . HIS A 1 106 ? -10.350 -9.526 10.203 1.00 90.50 106 HIS A C 1
ATOM 826 O O . HIS A 1 106 ? -9.135 -9.707 10.148 1.00 90.50 106 HIS A O 1
ATOM 832 N N . ASP A 1 107 ? -11.183 -10.176 9.383 1.00 94.94 107 ASP A N 1
ATOM 833 C CA . ASP A 1 107 ? -10.703 -11.024 8.293 1.00 94.94 107 ASP A CA 1
ATOM 834 C C . ASP A 1 107 ? -10.060 -10.152 7.202 1.00 94.94 107 ASP A C 1
ATOM 836 O O . ASP A 1 107 ? -10.736 -9.415 6.476 1.00 94.94 107 ASP A O 1
ATOM 840 N N . THR A 1 108 ? -8.735 -10.244 7.085 1.00 94.38 108 THR A N 1
ATOM 841 C CA . THR A 1 108 ? -7.944 -9.451 6.141 1.00 94.38 108 THR A CA 1
ATOM 842 C C . THR A 1 108 ? -8.283 -9.735 4.683 1.00 94.38 108 THR A C 1
ATOM 844 O O . THR A 1 108 ? -8.138 -8.837 3.854 1.00 94.38 108 THR A O 1
ATOM 847 N N . ASP A 1 109 ? -8.751 -10.935 4.341 1.00 95.06 109 ASP A N 1
ATOM 848 C CA . ASP A 1 109 ? -9.110 -11.268 2.961 1.00 95.06 109 ASP A CA 1
ATOM 849 C C . ASP A 1 109 ? -10.444 -10.602 2.587 1.00 95.06 109 ASP A C 1
ATOM 851 O O . ASP A 1 109 ? -10.564 -9.981 1.529 1.00 95.06 109 ASP A O 1
ATOM 855 N N . MET A 1 110 ? -11.410 -10.591 3.510 1.00 96.88 110 MET A N 1
ATOM 856 C CA . MET A 1 110 ? -12.660 -9.834 3.348 1.00 96.88 110 MET A CA 1
ATOM 857 C C . MET A 1 110 ? -12.423 -8.320 3.294 1.00 96.88 110 MET A C 1
ATOM 859 O O . MET A 1 110 ? -12.996 -7.624 2.454 1.00 96.88 110 MET A O 1
ATOM 863 N N . LEU A 1 111 ? -11.552 -7.790 4.157 1.00 96.94 111 LEU A N 1
ATOM 864 C CA . LEU A 1 111 ? -11.173 -6.373 4.132 1.00 96.94 111 LEU A CA 1
ATOM 865 C C . LEU A 1 111 ? -10.479 -5.991 2.817 1.00 96.94 111 LEU A C 1
ATOM 867 O O . LEU A 1 111 ? -10.750 -4.922 2.267 1.00 96.94 111 LEU A O 1
ATOM 871 N N . THR A 1 112 ? -9.646 -6.882 2.271 1.00 97.00 112 THR A N 1
ATOM 872 C CA . THR A 1 112 ? -9.029 -6.706 0.946 1.00 97.00 112 THR A CA 1
ATOM 873 C C . THR A 1 112 ? -10.098 -6.540 -0.134 1.00 97.00 112 THR A C 1
ATOM 875 O O . THR A 1 112 ? -10.010 -5.626 -0.957 1.00 97.00 112 THR A O 1
ATOM 878 N N . GLU A 1 113 ? -11.147 -7.362 -0.104 1.00 96.31 113 GLU A N 1
ATOM 879 C CA . GLU A 1 113 ? -12.249 -7.291 -1.061 1.00 96.31 113 GLU A CA 1
ATOM 880 C C . GLU A 1 113 ? -13.015 -5.958 -0.979 1.00 96.31 113 GLU A C 1
ATOM 882 O O . GLU A 1 113 ? -13.261 -5.318 -2.008 1.00 96.31 113 GLU A O 1
ATOM 887 N N . TYR A 1 114 ? -13.329 -5.478 0.230 1.00 96.38 114 TYR A N 1
ATOM 888 C CA . TYR A 1 114 ? -13.975 -4.171 0.409 1.00 96.38 114 TYR A CA 1
ATOM 889 C C . TYR A 1 114 ? -13.126 -3.027 -0.150 1.00 96.38 114 TYR A C 1
ATOM 891 O O . TYR A 1 114 ? -13.631 -2.173 -0.891 1.00 96.38 114 TYR A O 1
ATOM 899 N N . VAL A 1 115 ? -11.824 -3.037 0.143 1.00 96.69 115 VAL A N 1
ATOM 900 C CA . VAL A 1 115 ? -10.880 -2.034 -0.361 1.00 96.69 115 VAL A CA 1
ATOM 901 C C . VAL A 1 115 ? -10.795 -2.078 -1.888 1.00 96.69 115 VAL A C 1
ATOM 903 O O . VAL A 1 115 ? -10.853 -1.034 -2.545 1.00 96.69 115 VAL A O 1
ATOM 906 N N . ARG A 1 116 ? -10.736 -3.270 -2.489 1.00 94.50 116 ARG A N 1
ATOM 907 C CA . ARG A 1 116 ? -10.705 -3.448 -3.949 1.00 94.50 116 ARG A CA 1
ATOM 908 C C . ARG A 1 116 ? -11.927 -2.816 -4.622 1.00 94.50 116 ARG A C 1
ATOM 910 O O . ARG A 1 116 ? -11.794 -2.114 -5.630 1.00 94.50 116 ARG A O 1
ATOM 917 N N . GLN A 1 117 ? -13.113 -3.004 -4.045 1.00 93.62 117 GLN A N 1
ATOM 918 C CA . GLN A 1 117 ? -14.342 -2.385 -4.546 1.00 93.62 117 GLN A CA 1
ATOM 919 C C . GLN A 1 117 ? -14.327 -0.856 -4.410 1.00 93.62 117 GLN A C 1
ATOM 921 O O . GLN A 1 117 ? -14.754 -0.151 -5.331 1.00 93.62 117 GLN A O 1
ATOM 926 N N . ALA A 1 118 ? -13.825 -0.326 -3.291 1.00 93.00 118 ALA A N 1
ATOM 927 C CA . ALA A 1 118 ? -13.715 1.114 -3.067 1.00 93.00 118 ALA A CA 1
ATOM 928 C C . ALA A 1 118 ? -12.768 1.784 -4.076 1.00 93.00 118 ALA A C 1
ATOM 930 O O . ALA A 1 118 ? -13.140 2.776 -4.710 1.00 93.00 118 ALA A O 1
ATOM 931 N N . LEU A 1 119 ? -11.597 1.186 -4.316 1.00 90.88 119 LEU A N 1
ATOM 932 C CA . LEU A 1 119 ? -10.621 1.675 -5.293 1.00 90.88 119 LEU A CA 1
ATOM 933 C C . LEU A 1 119 ? -11.180 1.659 -6.726 1.00 90.88 119 LEU A C 1
ATOM 935 O O . LEU A 1 119 ? -11.002 2.627 -7.470 1.00 90.88 119 LEU A O 1
ATOM 939 N N . GLY A 1 120 ? -11.926 0.616 -7.111 1.00 83.44 120 GLY A N 1
ATOM 940 C CA . GLY A 1 120 ? -12.589 0.552 -8.421 1.00 83.44 120 GLY A CA 1
ATOM 941 C C . GLY A 1 120 ? -13.606 1.682 -8.642 1.00 83.44 120 GLY A C 1
ATOM 942 O O . GLY A 1 120 ? -13.662 2.290 -9.721 1.00 83.44 120 GLY A O 1
ATOM 943 N N . ARG A 1 121 ? -14.373 2.030 -7.599 1.00 74.88 121 ARG A N 1
ATOM 944 C CA . ARG A 1 121 ? -15.301 3.174 -7.622 1.00 74.88 121 ARG A CA 1
ATOM 945 C C . ARG A 1 121 ? -14.561 4.508 -7.697 1.00 74.88 121 ARG A C 1
ATOM 947 O O . ARG A 1 121 ? -14.956 5.366 -8.488 1.00 74.88 121 ARG A O 1
ATOM 954 N N . ALA A 1 122 ? -13.486 4.680 -6.927 1.00 68.06 122 ALA A N 1
ATOM 955 C CA . ALA A 1 122 ? -12.679 5.900 -6.925 1.00 68.06 122 ALA A CA 1
ATOM 956 C C . ALA A 1 122 ? -12.068 6.182 -8.307 1.00 68.06 122 ALA A C 1
ATOM 958 O O . ALA A 1 122 ? -12.161 7.305 -8.812 1.00 68.06 122 ALA A O 1
ATOM 959 N N . ILE A 1 123 ? -11.538 5.151 -8.975 1.00 66.19 123 ILE A N 1
ATOM 960 C CA . ILE A 1 123 ? -10.999 5.258 -10.338 1.00 66.19 123 ILE A CA 1
ATOM 961 C C . ILE A 1 123 ? -12.101 5.659 -11.328 1.00 66.19 123 ILE A C 1
ATOM 963 O O . ILE A 1 123 ? -11.922 6.605 -12.098 1.00 66.19 123 ILE A O 1
ATOM 967 N N . SER A 1 124 ? -13.266 5.007 -11.270 1.00 69.00 124 SER A N 1
ATOM 968 C CA . SER A 1 124 ? -14.402 5.333 -12.146 1.00 69.00 124 SER A CA 1
ATOM 969 C C . SER A 1 124 ? -14.903 6.767 -11.938 1.00 69.00 124 SER A C 1
ATOM 971 O O . SER A 1 124 ? -15.127 7.497 -12.905 1.00 69.00 124 SER A O 1
ATOM 973 N N . LYS A 1 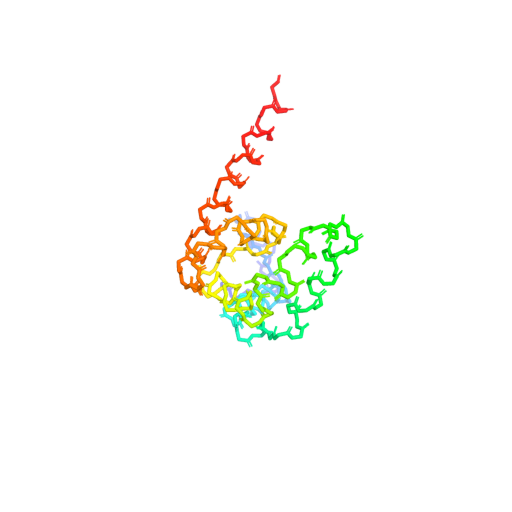125 ? -15.006 7.214 -10.680 1.00 61.41 125 LYS A N 1
ATOM 974 C CA . LYS A 1 125 ? -15.409 8.581 -10.312 1.00 61.41 125 LYS A CA 1
ATOM 975 C C . LYS A 1 125 ? -14.379 9.626 -10.747 1.00 61.41 125 LYS A C 1
ATOM 977 O O . LYS A 1 125 ? -14.747 10.704 -11.209 1.00 61.41 125 LYS A O 1
ATOM 982 N N . LYS A 1 126 ? -13.084 9.319 -10.641 1.00 62.03 126 LYS A N 1
ATOM 983 C CA . LYS A 1 126 ? -12.007 10.198 -11.118 1.00 62.03 126 LYS A CA 1
ATOM 984 C C . LYS A 1 126 ? -12.068 10.372 -12.637 1.00 62.03 126 LYS A C 1
ATOM 986 O O . LYS A 1 126 ? -11.970 11.497 -13.124 1.00 62.03 126 LYS A O 1
ATOM 991 N N . LEU A 1 127 ? -12.282 9.286 -13.381 1.00 62.28 127 LEU A N 1
ATOM 992 C CA . LEU A 1 127 ? -12.392 9.321 -14.843 1.00 62.28 127 LEU A CA 1
ATOM 993 C C . LEU A 1 127 ? -13.659 10.043 -15.326 1.00 62.28 127 LEU A C 1
ATOM 995 O O . LEU A 1 127 ? -13.589 10.810 -16.289 1.00 62.28 127 LEU A O 1
ATOM 999 N N . SER A 1 128 ? -14.800 9.863 -14.653 1.00 60.41 128 SER A N 1
ATOM 1000 C CA . SER A 1 128 ? -16.036 10.577 -15.005 1.00 60.41 128 SER A CA 1
ATOM 1001 C C . SER A 1 128 ? -15.926 12.084 -14.752 1.00 60.41 128 SER A C 1
ATOM 1003 O O . SER A 1 128 ? -16.334 12.881 -15.599 1.00 60.41 128 SER A O 1
ATOM 1005 N N . LYS A 1 129 ? -15.284 12.492 -13.648 1.00 53.72 129 LYS A N 1
ATOM 1006 C CA . LYS A 1 129 ? -15.048 13.906 -13.319 1.00 53.72 129 LYS A CA 1
ATOM 1007 C C . LYS A 1 129 ? -14.143 14.603 -14.343 1.00 53.72 129 LYS A C 1
ATOM 1009 O O . LYS A 1 129 ? -14.397 15.749 -14.696 1.00 53.72 129 LYS A O 1
ATOM 1014 N N . ILE A 1 130 ? -13.133 13.907 -14.875 1.00 61.34 130 ILE A N 1
ATOM 1015 C CA . ILE A 1 130 ? -12.244 14.438 -15.926 1.00 61.34 130 ILE A CA 1
ATOM 1016 C C . ILE A 1 130 ? -12.986 14.620 -17.261 1.00 61.34 130 ILE A C 1
ATOM 1018 O O . ILE A 1 130 ? -12.751 15.609 -17.951 1.00 61.34 130 ILE A O 1
ATOM 1022 N N . LYS A 1 131 ? -13.901 13.709 -17.626 1.00 55.34 131 LYS A N 1
ATOM 1023 C CA . LYS A 1 131 ? -14.745 13.870 -18.826 1.00 55.34 131 LYS A CA 1
ATOM 1024 C C . LYS A 1 131 ? -15.714 15.050 -18.708 1.00 55.34 131 LYS A C 1
ATOM 1026 O O . LYS A 1 131 ? -15.901 15.762 -19.685 1.00 55.34 131 LYS A O 1
ATOM 1031 N N . SER A 1 132 ? -16.281 15.280 -17.523 1.00 53.59 132 SER A N 1
ATOM 1032 C CA . SER A 1 132 ? -17.220 16.384 -17.272 1.00 53.59 132 SER A CA 1
ATOM 1033 C C . SER A 1 132 ? -16.579 17.777 -17.295 1.00 53.59 132 SER A C 1
ATOM 1035 O O . SER A 1 132 ? -17.306 18.752 -17.402 1.00 53.59 132 SER A O 1
ATOM 1037 N N . LEU A 1 133 ? -15.252 17.883 -17.162 1.00 57.47 133 LEU A N 1
ATOM 1038 C CA . LEU A 1 133 ? -14.507 19.151 -17.215 1.00 57.47 133 LEU A CA 1
ATOM 1039 C C . LEU A 1 133 ? -14.010 19.504 -18.630 1.00 57.47 133 LEU A C 1
ATOM 1041 O O . LEU A 1 133 ? -13.348 20.521 -18.810 1.00 57.47 133 LEU A O 1
ATOM 1045 N N . ARG A 1 134 ? -14.266 18.641 -19.623 1.00 51.59 134 ARG A N 1
ATOM 1046 C CA . ARG A 1 134 ? -13.882 18.834 -21.034 1.00 51.59 134 ARG A CA 1
ATOM 1047 C C . ARG A 1 134 ? -15.081 19.103 -21.959 1.00 51.59 134 ARG A C 1
ATOM 1049 O O . ARG A 1 134 ? -14.906 19.080 -23.175 1.00 51.59 134 ARG A O 1
ATOM 1056 N N . LEU A 1 135 ? -16.263 19.329 -21.389 1.00 43.22 135 LEU A N 1
ATOM 1057 C CA . LEU A 1 135 ? -17.495 19.760 -22.056 1.00 43.22 135 LEU A CA 1
ATOM 1058 C C . LEU A 1 135 ? -17.923 21.095 -21.448 1.00 43.22 135 LEU A C 1
ATOM 1060 O O . LEU A 1 135 ? -18.449 21.925 -22.214 1.00 43.22 135 LEU A O 1
#

Sequence (135 aa):
MWITEAQRDKAEMLGYTVVDPPSIIATHLTEVIKAHAHELTGRQEIQTIIDKVKENYPAIVEELVPKVMTIGEIQKVIANLLKEGVSVRDIVTILETLADYAPTTHDTDMLTEYVRQALGRAISKKLSKIKSLRL

Secondary structure (DSSP, 8-state):
----GGGHHHHHHTT-----HHHHHHHHHHHHHHHTHHHH--HHHHHHHHHHHHHH-HHHHHHHTTTT--HHHHHHHHHHHHHTT-----HHHHHHHHHHHTTT---HHHHHHHHHHHHHHHHHHHHHHHHHT--

Foldseek 3Di:
DDDDPVCVVVCVVVVHDDDDPVRVVVVVVVVVCLQCVLVVQDLVNLVVVLVVCCVPPVPLSVLCPPPLHHSVLLSLLVSVCSNVVHDCPPVVLLSVLCSVCSVPDSPSVVSNVSSVVSVVVVVVVVVVVVVVVVD

pLDDT: mean 86.5, std 11.16, range [43.22, 97.0]

Solvent-accessible surface area (backbone atoms only — not comparable to full-atom values): 7791 Å² total; per-residue (Å²): 132,94,73,58,79,90,45,45,68,61,39,45,74,73,70,46,87,85,76,55,72,66,59,53,52,54,51,51,50,52,54,52,48,50,75,45,37,36,78,72,52,43,60,66,57,48,48,55,52,51,54,61,45,32,77,79,43,44,68,66,42,63,59,26,47,74,77,66,40,49,66,65,54,55,32,49,26,52,27,52,37,30,68,73,69,46,83,73,82,60,50,66,63,43,53,53,45,43,53,72,44,39,86,80,46,82,54,46,69,61,50,35,52,56,33,53,55,51,52,55,48,50,52,53,52,52,54,50,55,57,56,66,75,75,114

Nearest PDB structures (foldseek):
  3mix-assembly1_A  TM=9.128E-01  e=1.865E-08  Bacillus subtilis subsp. subtilis str. 168
  6ch2-assembly1_A  TM=8.734E-01  e=6.168E-08  Salmonella enterica subsp. enterica serovar Typhimurium str. LT2
  6ai3-assembly2_B  TM=8.732E-01  e=8.876E-08  Salmonella enterica subsp. enterica serovar Typhimurium str. LT2
  6ch2-assembly3_C  TM=8.833E-01  e=9.849E-08  Salmonella enterica subsp. enterica serovar Typhimurium str. LT2
  6ch3-assembly1_A  TM=8.817E-01  e=1.213E-07  Salmonella enterica subsp. enterica serovar Typhimurium str. LT2

Radius of gyration: 20.49 Å; Cα contacts (8 Å, |Δi|>4): 99; chains: 1; bounding box: 41×31×59 Å